Protein AF-A0A523TPQ1-F1 (afdb_monomer_lite)

Radius of gyration: 21.47 Å; chains: 1; bounding box: 48×23×60 Å

Structure (mmCIF, N/CA/C/O backbone):
data_AF-A0A523TPQ1-F1
#
_entry.id   AF-A0A523TPQ1-F1
#
loop_
_atom_site.group_PDB
_atom_site.id
_atom_site.type_symbol
_atom_site.label_atom_id
_atom_site.label_alt_id
_atom_site.label_comp_id
_atom_site.label_asym_id
_atom_site.label_entity_id
_atom_site.label_seq_id
_atom_site.pdbx_PDB_ins_code
_atom_site.Cartn_x
_atom_site.Cartn_y
_atom_site.Cartn_z
_atom_site.occupancy
_atom_site.B_iso_or_equiv
_atom_site.auth_seq_id
_atom_site.auth_comp_id
_atom_site.auth_asym_id
_atom_site.auth_atom_id
_atom_site.pdbx_PDB_model_num
ATOM 1 N N . MET A 1 1 ? -3.454 14.060 13.810 1.00 51.66 1 MET A N 1
ATOM 2 C CA . MET A 1 1 ? -3.706 12.931 12.890 1.00 51.66 1 MET A CA 1
ATOM 3 C C . MET A 1 1 ? -2.369 12.448 12.357 1.00 51.66 1 MET A C 1
ATOM 5 O O . MET A 1 1 ? -1.594 13.278 11.897 1.00 51.66 1 MET A O 1
ATOM 9 N N . GLN A 1 2 ? -2.053 11.159 12.490 1.00 65.12 2 GLN A N 1
ATOM 10 C CA . GLN A 1 2 ? -0.815 10.601 11.939 1.00 65.12 2 GLN A CA 1
ATOM 11 C C . GLN A 1 2 ? -0.948 10.559 10.411 1.00 65.12 2 GLN A C 1
ATOM 13 O O . GLN A 1 2 ? -1.754 9.803 9.882 1.00 65.12 2 GLN A O 1
ATOM 18 N N . LEU A 1 3 ? -0.194 11.412 9.716 1.00 65.38 3 LEU A N 1
ATOM 19 C CA . LEU A 1 3 ? -0.201 11.523 8.249 1.00 65.38 3 LEU A CA 1
ATOM 20 C C . LEU A 1 3 ? 0.390 10.291 7.547 1.00 65.38 3 LEU A C 1
ATOM 22 O O . LEU A 1 3 ? 0.187 10.114 6.353 1.00 65.38 3 LEU A O 1
ATOM 26 N N . ILE A 1 4 ? 1.127 9.458 8.284 1.00 74.88 4 ILE A N 1
ATOM 27 C CA . ILE A 1 4 ? 1.727 8.219 7.796 1.00 74.88 4 ILE A CA 1
ATOM 28 C C . ILE A 1 4 ? 1.296 7.105 8.744 1.00 74.88 4 ILE A C 1
ATOM 30 O O . ILE A 1 4 ? 1.621 7.132 9.931 1.00 74.88 4 ILE A O 1
ATOM 34 N N . ASN A 1 5 ? 0.552 6.140 8.212 1.00 80.38 5 ASN A N 1
ATOM 35 C CA . ASN A 1 5 ? 0.138 4.924 8.906 1.00 80.38 5 ASN A CA 1
ATOM 36 C C . ASN A 1 5 ? 0.284 3.704 7.976 1.00 80.38 5 ASN A C 1
ATOM 38 O O . ASN A 1 5 ? 0.628 3.844 6.803 1.00 80.38 5 ASN A O 1
ATOM 42 N N . GLN A 1 6 ? 0.021 2.497 8.478 1.00 74.44 6 GLN A N 1
ATOM 43 C CA . GLN A 1 6 ? 0.138 1.261 7.685 1.00 74.44 6 GLN A CA 1
ATOM 44 C C . GLN A 1 6 ? -0.789 1.247 6.455 1.00 74.44 6 GLN A C 1
ATOM 46 O O . GLN A 1 6 ? -0.419 0.714 5.411 1.00 74.44 6 GLN A O 1
ATOM 51 N N . TYR A 1 7 ? -1.935 1.931 6.525 1.00 82.31 7 TYR A N 1
ATOM 52 C CA . TYR A 1 7 ? -2.846 2.110 5.390 1.00 82.31 7 TYR A CA 1
ATOM 53 C C . TYR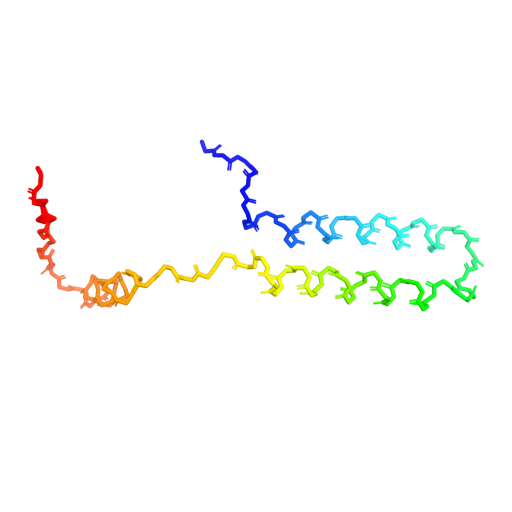 A 1 7 ? -2.296 3.048 4.304 1.00 82.31 7 TYR A C 1
ATOM 55 O O . TYR A 1 7 ? -2.828 3.086 3.200 1.00 82.31 7 TYR A O 1
ATOM 63 N N . SER A 1 8 ? -1.212 3.783 4.573 1.00 87.00 8 SER A N 1
ATOM 64 C CA . SER A 1 8 ? -0.545 4.649 3.589 1.00 87.00 8 SER A CA 1
ATOM 65 C C . SER A 1 8 ? 0.337 3.868 2.604 1.00 87.00 8 SER A C 1
ATOM 67 O O . SER A 1 8 ? 0.797 4.434 1.611 1.00 87.00 8 SER A O 1
ATOM 69 N N . PHE A 1 9 ? 0.575 2.574 2.847 1.00 89.62 9 PHE A N 1
ATOM 70 C CA . PHE A 1 9 ? 1.441 1.739 2.012 1.00 89.62 9 PHE A CA 1
ATOM 71 C C . PHE A 1 9 ? 1.040 1.711 0.523 1.00 89.62 9 PHE A C 1
ATOM 73 O O . PHE A 1 9 ? 1.912 1.977 -0.308 1.00 89.62 9 PHE A O 1
ATOM 80 N N . PRO A 1 10 ? -0.232 1.456 0.138 1.00 89.31 10 PRO A N 1
ATOM 81 C CA . PRO A 1 10 ? -0.614 1.371 -1.274 1.00 89.31 10 PRO A CA 1
ATOM 82 C C . PRO A 1 10 ? -0.385 2.690 -2.010 1.00 89.31 10 PRO A C 1
ATOM 84 O O . PRO A 1 10 ? 0.048 2.700 -3.161 1.00 89.31 10 PRO A O 1
ATOM 87 N N . PHE A 1 11 ? -0.630 3.808 -1.323 1.00 91.19 11 PHE A N 1
ATOM 88 C CA . PHE A 1 11 ? -0.390 5.138 -1.862 1.00 91.19 11 PHE A CA 1
ATOM 89 C C . PHE A 1 11 ? 1.101 5.360 -2.136 1.00 91.19 11 PHE A C 1
ATOM 91 O O . PHE A 1 11 ? 1.476 5.741 -3.244 1.00 91.19 11 PHE A O 1
ATOM 98 N N . LEU A 1 12 ? 1.963 5.061 -1.158 1.00 91.88 12 LEU A N 1
ATOM 99 C CA . LEU A 1 12 ? 3.409 5.227 -1.303 1.00 91.88 12 LEU A CA 1
ATOM 100 C C . LEU A 1 12 ? 3.980 4.320 -2.407 1.00 91.88 12 LEU A C 1
ATOM 102 O O . LEU A 1 12 ? 4.750 4.783 -3.250 1.00 91.88 12 LEU A O 1
ATOM 106 N N . ALA A 1 13 ? 3.563 3.050 -2.443 1.00 92.25 13 ALA A N 1
ATOM 107 C CA . ALA A 1 13 ? 3.950 2.101 -3.485 1.00 92.25 13 ALA A CA 1
ATOM 108 C C . ALA A 1 13 ? 3.510 2.580 -4.880 1.00 92.25 13 ALA A C 1
ATOM 110 O O . ALA A 1 13 ? 4.298 2.543 -5.827 1.00 92.25 13 ALA A O 1
ATOM 111 N N . GLY A 1 14 ? 2.285 3.105 -4.997 1.00 93.69 14 GLY A N 1
ATOM 112 C CA . GLY A 1 14 ? 1.766 3.692 -6.231 1.00 93.69 14 GLY A CA 1
ATOM 113 C C . GLY A 1 14 ? 2.593 4.885 -6.715 1.00 93.69 14 GLY A C 1
ATOM 114 O O . GLY A 1 14 ? 2.971 4.932 -7.885 1.00 93.69 14 GLY A O 1
ATOM 115 N N . VAL A 1 15 ? 2.948 5.813 -5.820 1.00 94.94 15 VAL A N 1
ATOM 116 C CA . VAL A 1 15 ? 3.807 6.964 -6.153 1.00 94.94 15 VAL A CA 1
ATOM 117 C C . VAL A 1 15 ? 5.171 6.505 -6.677 1.00 94.94 15 VAL A C 1
ATOM 119 O O . VAL A 1 15 ? 5.631 7.010 -7.701 1.00 94.94 15 VAL A O 1
ATOM 122 N N . ILE A 1 16 ? 5.799 5.515 -6.034 1.00 93.38 16 ILE A N 1
ATOM 123 C CA . ILE A 1 16 ? 7.089 4.961 -6.477 1.00 93.38 16 ILE A CA 1
ATOM 124 C C . ILE A 1 16 ? 6.974 4.360 -7.884 1.00 93.38 16 ILE A C 1
ATOM 126 O O . ILE A 1 16 ? 7.811 4.650 -8.741 1.00 93.38 16 ILE A O 1
ATOM 130 N N . ILE A 1 17 ? 5.931 3.564 -8.147 1.00 92.81 17 ILE A N 1
ATOM 131 C CA . ILE A 1 17 ? 5.695 2.965 -9.470 1.00 92.81 17 ILE A CA 1
ATOM 132 C C . ILE A 1 17 ? 5.500 4.048 -10.533 1.00 92.81 17 ILE A C 1
ATOM 134 O O . ILE A 1 17 ? 6.096 3.956 -11.604 1.00 92.81 17 ILE A O 1
ATOM 138 N N . LEU A 1 18 ? 4.703 5.082 -10.248 1.00 92.56 18 LEU A N 1
ATOM 139 C CA . LEU A 1 18 ? 4.440 6.173 -11.191 1.00 92.56 18 LEU A CA 1
ATOM 140 C C . LEU A 1 18 ? 5.708 6.960 -11.531 1.00 92.56 18 LEU A C 1
ATOM 142 O O . LEU A 1 18 ? 5.951 7.252 -12.702 1.00 92.56 18 LEU A O 1
ATOM 146 N N . ILE A 1 19 ? 6.541 7.265 -10.530 1.00 92.88 19 ILE A N 1
ATOM 147 C CA . ILE A 1 19 ? 7.836 7.925 -10.746 1.00 92.88 19 ILE A CA 1
ATOM 148 C C . ILE A 1 19 ? 8.719 7.055 -11.643 1.00 92.88 19 ILE A C 1
ATOM 150 O O . ILE A 1 19 ? 9.272 7.547 -12.629 1.00 92.88 19 ILE A O 1
ATOM 154 N N . LEU A 1 20 ? 8.824 5.758 -11.337 1.00 89.12 20 LEU A N 1
ATOM 155 C CA . LEU A 1 20 ? 9.658 4.837 -12.103 1.00 89.12 20 LEU A CA 1
ATOM 156 C C . LEU A 1 20 ? 9.159 4.698 -13.548 1.00 89.12 20 LEU A C 1
ATOM 158 O O . LEU A 1 20 ? 9.948 4.807 -14.484 1.00 89.12 20 LEU A O 1
ATOM 162 N N . ALA A 1 21 ? 7.849 4.534 -13.741 1.00 87.00 21 ALA A N 1
ATOM 163 C CA . ALA A 1 21 ? 7.224 4.481 -15.057 1.00 87.00 21 ALA A CA 1
ATOM 164 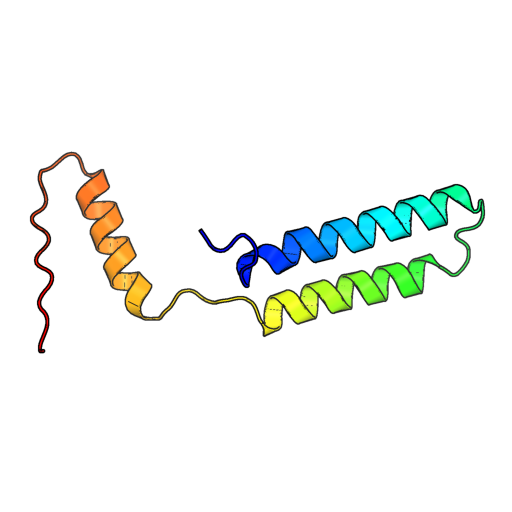C C . ALA A 1 21 ? 7.489 5.766 -15.855 1.00 87.00 21 ALA A C 1
ATOM 166 O O . ALA A 1 21 ? 7.890 5.696 -17.014 1.00 87.00 21 ALA A O 1
ATOM 167 N N . GLY A 1 22 ? 7.354 6.941 -15.231 1.00 89.19 22 GLY A N 1
ATOM 168 C CA . GLY A 1 22 ? 7.654 8.225 -15.866 1.00 89.19 22 GLY A CA 1
ATOM 169 C C . GLY A 1 22 ? 9.116 8.354 -16.311 1.00 89.19 22 GLY A C 1
ATOM 170 O O . GLY A 1 22 ? 9.387 8.854 -17.404 1.00 89.19 22 GLY A O 1
ATOM 171 N N . ILE A 1 23 ? 10.064 7.863 -15.505 1.00 87.38 23 ILE A N 1
ATOM 172 C CA . ILE A 1 23 ? 11.491 7.819 -15.865 1.00 87.38 23 ILE A CA 1
ATOM 173 C C . ILE A 1 23 ? 11.728 6.871 -17.048 1.00 87.38 23 ILE A C 1
ATOM 175 O O . ILE A 1 23 ? 12.447 7.230 -17.983 1.00 87.38 23 ILE A O 1
ATOM 179 N N . LEU A 1 24 ? 11.119 5.683 -17.027 1.00 85.50 24 LEU A N 1
ATOM 180 C CA . LEU A 1 24 ? 11.254 4.673 -18.081 1.00 85.50 24 LEU A CA 1
ATOM 181 C C . LEU A 1 24 ? 10.707 5.173 -19.422 1.00 85.50 24 LEU A C 1
ATOM 183 O O . LEU A 1 24 ? 11.393 5.079 -20.438 1.00 85.50 24 LEU A O 1
ATOM 187 N N . LEU A 1 25 ? 9.519 5.782 -19.412 1.00 84.81 25 LEU A N 1
ATOM 188 C CA . LEU A 1 25 ? 8.895 6.367 -20.601 1.00 84.81 25 LEU A CA 1
ATOM 189 C C . LEU A 1 25 ? 9.74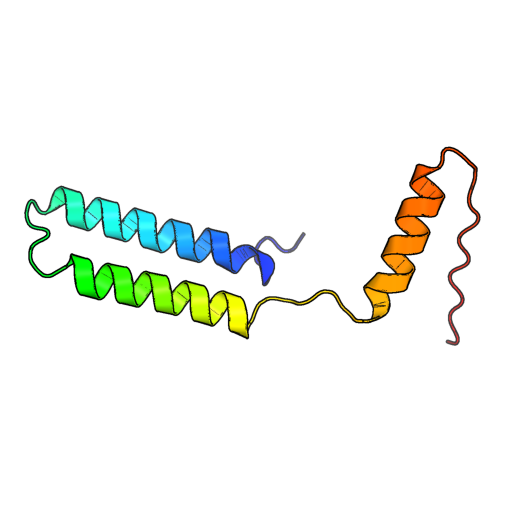1 7.501 -21.198 1.00 84.81 25 LEU A C 1
ATOM 191 O O . LEU A 1 25 ? 9.824 7.633 -22.416 1.00 84.81 25 LEU A O 1
ATOM 195 N N . ARG A 1 26 ? 10.423 8.293 -20.359 1.00 85.75 26 ARG A N 1
ATOM 196 C CA . ARG A 1 26 ? 11.326 9.365 -20.815 1.00 85.75 26 ARG A CA 1
ATOM 197 C C . ARG A 1 26 ? 12.599 8.861 -21.488 1.00 85.75 26 ARG A C 1
ATOM 199 O O . ARG A 1 26 ? 13.173 9.591 -22.290 1.00 85.75 26 ARG A O 1
ATOM 206 N N . ARG A 1 27 ? 13.073 7.660 -21.144 1.00 80.06 27 ARG A N 1
ATOM 207 C CA . ARG A 1 27 ? 14.361 7.130 -21.621 1.00 80.06 27 ARG A CA 1
ATOM 208 C C . ARG A 1 27 ? 14.302 6.491 -23.013 1.00 80.06 27 ARG A C 1
ATOM 210 O O . ARG A 1 27 ? 15.354 6.163 -23.546 1.00 80.06 27 ARG A O 1
ATOM 217 N N . GLY A 1 28 ? 13.115 6.357 -23.614 1.00 67.19 28 GLY A N 1
ATOM 218 C CA . GLY A 1 28 ? 12.958 5.939 -25.015 1.00 67.19 28 GLY A CA 1
ATOM 219 C C . GLY A 1 28 ? 13.334 4.482 -25.313 1.00 67.19 28 GLY A C 1
ATOM 220 O O . GLY A 1 28 ? 13.520 4.135 -26.473 1.00 67.19 28 GLY A O 1
ATOM 221 N N . GLY A 1 29 ? 13.443 3.632 -24.288 1.00 69.69 29 GLY A N 1
ATOM 222 C CA . GLY A 1 29 ? 13.744 2.209 -24.433 1.00 69.69 29 GLY A CA 1
ATOM 223 C C . GLY A 1 29 ? 13.241 1.431 -23.224 1.00 69.69 29 GLY A C 1
ATOM 224 O O . GLY A 1 29 ? 13.757 1.592 -22.119 1.00 69.69 29 GLY A O 1
ATOM 225 N N . THR A 1 30 ? 12.210 0.613 -23.425 1.00 71.94 30 THR A N 1
ATOM 226 C CA . THR A 1 30 ? 11.619 -0.257 -22.390 1.00 71.94 30 THR A CA 1
ATOM 227 C C . THR A 1 30 ? 12.052 -1.715 -22.523 1.00 71.94 30 THR A C 1
ATOM 229 O O . THR A 1 30 ? 11.624 -2.560 -21.733 1.00 71.94 30 THR A O 1
ATOM 232 N N . ASP A 1 31 ? 12.888 -2.020 -23.514 1.00 76.75 31 ASP A N 1
ATOM 233 C CA . ASP A 1 31 ? 13.293 -3.382 -23.836 1.00 76.75 31 ASP A CA 1
ATOM 234 C C . ASP A 1 31 ? 14.054 -3.999 -22.658 1.00 76.75 31 ASP A C 1
ATOM 236 O O . ASP A 1 31 ? 15.061 -3.476 -22.183 1.00 76.75 31 ASP A O 1
ATOM 240 N N . GLY A 1 32 ? 13.505 -5.090 -22.121 1.00 79.06 32 GLY A N 1
ATOM 241 C CA . GLY A 1 32 ? 14.029 -5.779 -20.938 1.00 79.06 32 GLY A CA 1
ATOM 242 C C . GLY A 1 32 ? 13.642 -5.170 -19.582 1.00 79.06 32 GLY A C 1
ATOM 243 O O . GLY A 1 32 ? 13.873 -5.809 -18.560 1.00 79.06 32 GLY A O 1
ATOM 244 N N . LEU A 1 33 ? 13.008 -3.992 -19.535 1.00 81.81 33 LEU A N 1
ATOM 245 C CA . LEU A 1 33 ? 12.628 -3.315 -18.278 1.00 81.81 33 LEU A CA 1
ATOM 246 C C . LEU A 1 33 ? 11.211 -3.666 -17.800 1.00 81.81 33 LEU A C 1
ATOM 248 O O . LEU A 1 33 ? 10.880 -3.467 -16.631 1.00 81.81 33 LEU A O 1
ATOM 252 N N . LEU A 1 34 ? 10.403 -4.266 -18.675 1.00 83.94 34 LEU A N 1
ATOM 253 C CA . LEU A 1 34 ? 9.063 -4.766 -18.354 1.00 83.94 34 LEU A CA 1
ATOM 254 C C . LEU A 1 34 ? 9.076 -5.887 -17.306 1.00 83.94 34 LEU A C 1
ATOM 256 O O . LEU A 1 34 ? 8.255 -5.875 -16.393 1.00 83.94 34 LEU A O 1
ATOM 260 N N . VAL A 1 35 ? 10.017 -6.832 -17.404 1.00 88.56 35 VAL A N 1
ATOM 261 C CA . VAL A 1 35 ? 10.106 -7.968 -16.470 1.00 88.56 35 VAL A CA 1
ATOM 262 C C . VAL A 1 35 ? 10.477 -7.506 -15.050 1.00 88.56 35 VAL A C 1
ATOM 264 O O . VAL A 1 35 ? 9.755 -7.861 -14.119 1.00 88.56 35 VAL A O 1
ATOM 267 N N . PRO A 1 36 ? 11.511 -6.662 -14.844 1.00 88.75 36 PRO A N 1
ATOM 268 C CA . PRO A 1 36 ? 11.785 -6.063 -13.538 1.00 88.75 36 PRO A CA 1
ATOM 269 C C . PRO A 1 36 ? 10.619 -5.240 -12.980 1.00 88.75 36 PRO A C 1
ATOM 271 O O . PRO A 1 36 ? 10.327 -5.331 -11.789 1.00 88.75 36 PRO A O 1
ATOM 274 N N . LEU A 1 37 ? 9.926 -4.462 -13.822 1.00 87.69 37 LEU A N 1
ATOM 275 C CA . LEU A 1 37 ? 8.778 -3.660 -13.392 1.00 87.69 37 LEU A CA 1
ATOM 276 C C . LEU A 1 37 ? 7.627 -4.549 -12.898 1.00 87.69 37 LEU A C 1
ATOM 278 O O . LEU A 1 37 ? 7.048 -4.283 -11.844 1.00 87.69 37 LEU A O 1
ATOM 282 N N . ALA A 1 38 ? 7.332 -5.629 -13.625 1.00 89.62 38 ALA A N 1
ATOM 283 C CA . ALA A 1 38 ? 6.336 -6.616 -13.227 1.00 89.62 38 ALA A CA 1
ATOM 284 C C . ALA A 1 38 ? 6.732 -7.340 -11.928 1.00 89.62 38 ALA A C 1
ATOM 286 O O . ALA A 1 38 ? 5.899 -7.505 -11.038 1.00 89.62 38 ALA A O 1
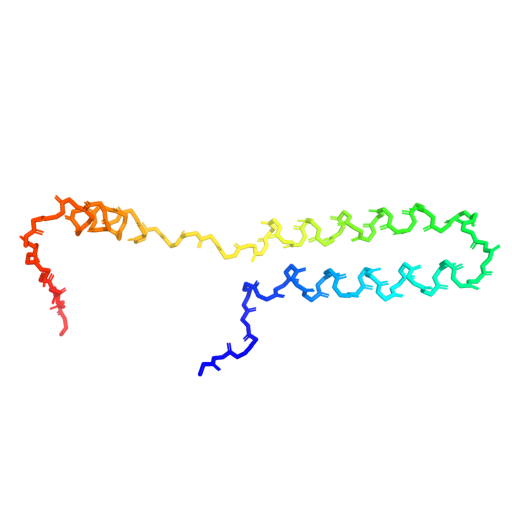ATOM 287 N N . ALA A 1 39 ? 8.006 -7.715 -11.776 1.00 92.69 39 ALA A N 1
ATOM 288 C CA . ALA A 1 39 ? 8.515 -8.321 -10.547 1.00 92.69 39 ALA A CA 1
ATOM 289 C C . ALA A 1 39 ? 8.387 -7.372 -9.342 1.00 92.69 39 ALA A C 1
ATOM 291 O O . ALA A 1 39 ? 7.986 -7.797 -8.260 1.00 92.69 39 ALA A O 1
ATOM 292 N N . MET A 1 40 ? 8.661 -6.078 -9.535 1.00 92.44 40 MET A N 1
ATOM 293 C CA . MET A 1 40 ? 8.508 -5.061 -8.493 1.00 92.44 40 MET A CA 1
ATOM 294 C C . MET A 1 40 ? 7.040 -4.873 -8.089 1.00 92.44 40 MET A C 1
ATOM 296 O O . MET A 1 40 ? 6.733 -4.843 -6.898 1.00 92.44 40 MET A O 1
ATOM 300 N N . LEU A 1 41 ? 6.128 -4.805 -9.066 1.00 94.50 41 LEU A N 1
ATOM 301 C CA . LEU A 1 41 ? 4.681 -4.775 -8.827 1.00 94.50 41 LEU A CA 1
ATOM 302 C C . LEU A 1 41 ? 4.226 -5.978 -7.993 1.00 94.50 41 LEU A C 1
ATOM 304 O O . LEU A 1 41 ? 3.545 -5.803 -6.984 1.00 94.50 41 LEU A O 1
ATOM 308 N N . MET A 1 42 ? 4.653 -7.185 -8.368 1.00 96.06 42 MET A N 1
ATOM 309 C CA . MET A 1 42 ? 4.350 -8.405 -7.616 1.00 96.06 42 MET A CA 1
ATOM 310 C C . MET A 1 42 ? 4.922 -8.370 -6.197 1.00 96.06 42 MET A C 1
ATOM 312 O O . MET A 1 42 ? 4.238 -8.772 -5.261 1.00 96.06 42 MET A O 1
ATOM 316 N N . GLY A 1 43 ? 6.137 -7.847 -6.014 1.00 95.31 43 GLY A N 1
ATOM 317 C CA . GLY A 1 43 ? 6.739 -7.664 -4.694 1.00 95.31 43 GLY A CA 1
ATOM 318 C C . GLY A 1 43 ? 5.930 -6.724 -3.799 1.00 95.31 43 GLY A C 1
ATOM 319 O O . GLY A 1 43 ? 5.700 -7.040 -2.633 1.00 95.31 43 GLY A O 1
ATOM 320 N N . PHE A 1 44 ? 5.432 -5.606 -4.337 1.00 94.50 44 PHE A N 1
ATOM 321 C CA . PHE A 1 44 ? 4.566 -4.700 -3.580 1.00 94.50 44 PHE A CA 1
ATOM 322 C C . PHE A 1 44 ? 3.207 -5.311 -3.253 1.00 94.50 44 PHE A C 1
ATOM 324 O O . PHE A 1 44 ? 2.736 -5.144 -2.131 1.00 94.50 44 PHE A O 1
ATOM 331 N N . LEU A 1 45 ? 2.596 -6.041 -4.188 1.00 93.44 45 LEU A N 1
ATOM 332 C CA . LEU A 1 45 ? 1.347 -6.759 -3.929 1.00 93.44 45 LEU A CA 1
ATOM 333 C C . LEU A 1 45 ? 1.533 -7.829 -2.851 1.00 93.44 45 LEU A C 1
ATOM 335 O O . LEU A 1 45 ? 0.719 -7.924 -1.936 1.00 93.44 45 LEU A O 1
ATOM 339 N N . PHE A 1 46 ? 2.625 -8.590 -2.918 1.00 94.81 46 PHE A N 1
ATOM 340 C CA . PHE A 1 46 ? 2.956 -9.601 -1.921 1.00 94.81 46 PHE A CA 1
ATOM 341 C C . PHE A 1 46 ? 3.205 -8.983 -0.542 1.00 94.81 46 PHE A C 1
ATOM 343 O O . PHE A 1 46 ? 2.661 -9.458 0.451 1.00 94.81 46 PHE A O 1
ATOM 350 N N . ALA A 1 47 ? 3.970 -7.890 -0.475 1.00 91.31 47 ALA A N 1
ATOM 351 C CA . ALA A 1 47 ? 4.194 -7.161 0.768 1.00 91.31 47 ALA A CA 1
ATOM 352 C C . ALA A 1 47 ? 2.884 -6.599 1.337 1.00 91.31 47 ALA A C 1
ATOM 354 O O . ALA A 1 47 ? 2.632 -6.735 2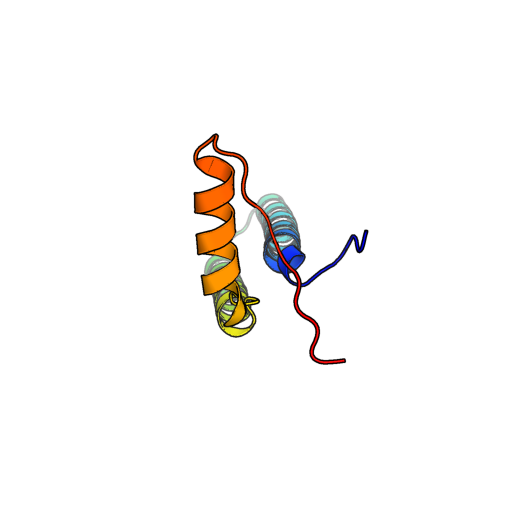.531 1.00 91.31 47 ALA A O 1
ATOM 355 N N . PHE A 1 48 ? 2.025 -6.019 0.493 1.00 89.44 48 PHE A N 1
ATOM 356 C CA . PHE A 1 48 ? 0.720 -5.533 0.931 1.00 89.44 48 PHE A CA 1
ATOM 357 C C . PHE A 1 48 ? -0.151 -6.658 1.471 1.00 89.44 48 PHE A C 1
ATOM 359 O O . PHE A 1 48 ? -0.797 -6.475 2.489 1.00 89.44 48 PHE A O 1
ATOM 366 N N . TRP A 1 49 ? -0.171 -7.812 0.808 1.00 88.69 49 TRP A N 1
ATOM 367 C CA . TRP A 1 49 ? -0.943 -8.961 1.261 1.00 88.69 49 TRP A CA 1
ATOM 368 C C . TRP A 1 49 ? -0.427 -9.505 2.599 1.00 88.69 49 TRP A C 1
ATOM 370 O O . TRP A 1 49 ? -1.219 -9.769 3.498 1.00 88.69 49 TRP A O 1
ATOM 380 N N . LEU A 1 50 ? 0.896 -9.610 2.759 1.00 89.69 50 LEU A N 1
ATOM 381 C CA . LEU A 1 50 ? 1.526 -10.158 3.961 1.00 89.69 50 LEU A CA 1
ATOM 382 C C . LEU A 1 50 ? 1.418 -9.226 5.178 1.00 89.69 50 LEU A C 1
ATOM 384 O O . LEU A 1 50 ? 1.265 -9.696 6.302 1.00 89.69 50 LEU A O 1
ATOM 388 N N . PHE A 1 51 ? 1.519 -7.915 4.956 1.00 86.12 51 PHE A N 1
ATOM 389 C CA . PHE A 1 51 ? 1.522 -6.899 6.011 1.00 86.12 51 PHE A CA 1
ATOM 390 C C . PHE A 1 51 ? 0.240 -6.068 6.050 1.00 86.12 51 PHE A C 1
ATOM 392 O O . PHE A 1 51 ? 0.208 -5.042 6.733 1.00 86.12 51 PHE A O 1
ATOM 399 N N . SER A 1 52 ? -0.801 -6.472 5.314 1.00 82.25 52 SER A N 1
ATOM 400 C CA . SER A 1 52 ? -2.071 -5.754 5.316 1.00 82.25 52 SER A CA 1
ATOM 401 C C . SER A 1 52 ? -2.595 -5.736 6.746 1.00 82.25 52 SER A C 1
ATOM 403 O O . SER A 1 52 ? -2.750 -6.813 7.330 1.00 82.25 52 SER A O 1
ATOM 405 N N . PRO A 1 53 ? -2.851 -4.557 7.337 1.00 72.69 53 PRO A N 1
ATOM 406 C CA . PRO A 1 53 ? -3.532 -4.497 8.616 1.00 72.69 53 PRO A CA 1
ATOM 407 C C . PRO A 1 53 ? -4.918 -5.122 8.422 1.00 72.69 53 PRO A C 1
ATOM 409 O O . PRO A 1 53 ? -5.798 -4.542 7.789 1.00 72.69 53 PRO A O 1
ATOM 412 N N . GLY A 1 54 ? -5.074 -6.360 8.891 1.00 71.19 54 GLY A N 1
ATOM 413 C CA . GLY A 1 54 ? -6.357 -7.045 8.899 1.00 71.19 54 GLY A CA 1
ATOM 414 C C . GLY A 1 54 ? -7.328 -6.340 9.840 1.00 71.19 54 GLY A C 1
ATOM 415 O O . GLY A 1 54 ? -6.918 -5.630 10.762 1.00 71.19 54 GLY A O 1
ATOM 416 N N . ALA A 1 55 ? -8.622 -6.556 9.620 1.00 65.25 55 ALA A N 1
ATOM 417 C CA . ALA A 1 55 ? -9.632 -6.174 10.594 1.00 65.25 55 ALA A CA 1
ATOM 418 C C . ALA A 1 55 ? -9.299 -6.860 11.932 1.00 65.25 55 ALA A C 1
ATOM 420 O O . ALA A 1 55 ? -9.028 -8.065 11.956 1.00 65.25 55 ALA A O 1
ATOM 421 N N . SER A 1 56 ? -9.250 -6.105 13.034 1.00 64.06 56 SER A N 1
ATOM 422 C CA . SER A 1 56 ? -9.050 -6.726 14.345 1.00 64.06 56 SER A CA 1
ATOM 423 C C . SER A 1 56 ? -10.197 -7.716 14.605 1.00 64.06 56 SER A C 1
ATOM 425 O O . SER A 1 56 ? -11.312 -7.474 14.143 1.00 64.06 56 SER A O 1
ATOM 427 N N . PRO A 1 57 ? -9.980 -8.819 15.339 1.00 58.38 57 PRO A N 1
ATOM 428 C CA . PRO A 1 57 ? -11.057 -9.754 15.693 1.00 58.38 57 PRO A CA 1
ATOM 429 C C . PRO A 1 57 ? -12.274 -9.063 16.343 1.00 58.38 57 PRO A C 1
ATOM 431 O O . PRO A 1 57 ? -13.408 -9.481 16.141 1.00 58.38 57 PRO A O 1
ATOM 434 N N . GLU A 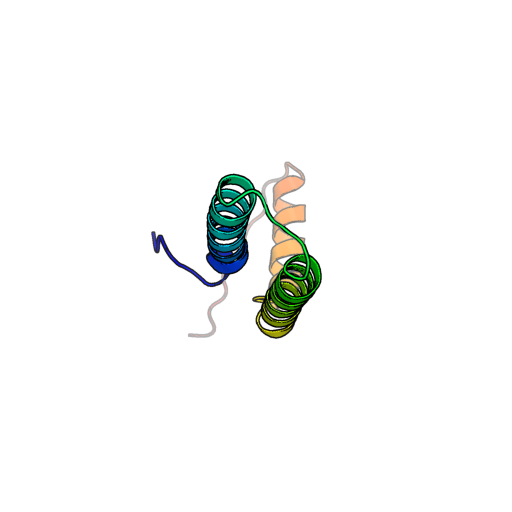1 58 ? -12.033 -7.944 17.032 1.00 60.28 58 GLU A N 1
ATOM 435 C CA . GLU A 1 58 ? -13.021 -7.055 17.665 1.00 60.28 58 GLU A CA 1
ATOM 436 C C . GLU A 1 58 ? -13.961 -6.334 16.667 1.00 60.28 58 GLU A C 1
ATOM 438 O O . GLU A 1 58 ? -14.980 -5.764 17.047 1.00 60.28 58 GLU A O 1
ATOM 443 N N . THR A 1 59 ? -13.650 -6.333 15.366 1.00 59.44 59 THR A N 1
ATOM 444 C CA . THR A 1 59 ? -14.452 -5.625 14.346 1.00 59.44 59 THR A CA 1
ATOM 445 C C . THR A 1 59 ? -15.819 -6.251 14.080 1.00 59.44 59 THR A C 1
ATOM 447 O O . THR A 1 59 ? -16.699 -5.565 13.566 1.00 59.44 59 THR A O 1
ATOM 450 N N . SER A 1 60 ? -16.038 -7.517 14.451 1.00 62.34 60 SER A N 1
ATOM 451 C CA . SER A 1 60 ? -17.353 -8.153 14.298 1.00 62.34 60 SER A CA 1
ATOM 452 C C . SER A 1 60 ? -18.426 -7.480 15.159 1.00 62.34 60 SER A C 1
ATOM 454 O O . SER A 1 60 ? -19.576 -7.393 14.733 1.00 62.34 60 SER A O 1
ATOM 456 N N . GLU A 1 61 ? -18.072 -7.012 16.358 1.00 68.44 61 GLU A N 1
ATOM 457 C CA . GLU A 1 61 ? -18.994 -6.260 17.219 1.00 68.44 61 GLU A CA 1
ATOM 458 C C . GLU A 1 61 ? -19.148 -4.816 16.740 1.00 68.44 61 GLU A C 1
ATOM 460 O O . GLU A 1 61 ? -20.238 -4.254 16.789 1.00 68.44 61 GLU A O 1
ATOM 465 N N . ALA A 1 62 ? -18.087 -4.224 16.190 1.00 71.94 62 ALA A N 1
ATOM 466 C CA . ALA A 1 62 ? -18.180 -2.901 15.581 1.00 71.94 62 ALA A CA 1
ATOM 467 C C . ALA A 1 62 ? -19.140 -2.890 14.376 1.00 71.94 62 ALA A C 1
ATOM 469 O O . ALA A 1 62 ? -19.932 -1.961 14.243 1.00 71.94 62 ALA A O 1
ATOM 470 N N . ALA A 1 63 ? -19.129 -3.939 13.545 1.00 74.12 63 ALA A N 1
ATOM 471 C CA . ALA A 1 63 ? -20.028 -4.069 12.399 1.00 74.12 63 ALA A CA 1
ATOM 472 C C . ALA A 1 63 ? -21.506 -4.186 12.816 1.00 74.12 63 ALA A C 1
ATOM 474 O O . ALA A 1 63 ? -22.373 -3.569 12.202 1.00 74.12 63 ALA A O 1
ATOM 475 N N . SER A 1 64 ? -21.805 -4.928 13.890 1.00 76.06 64 SER A N 1
ATOM 476 C CA . SER A 1 64 ? -23.180 -5.045 14.395 1.00 76.06 64 SER A CA 1
ATOM 477 C C . SER A 1 64 ? -23.683 -3.738 15.018 1.00 76.06 64 SER A C 1
ATOM 479 O O . SER A 1 64 ? -24.859 -3.396 14.879 1.00 76.06 64 SER A O 1
ATOM 481 N N . VAL A 1 65 ? -22.793 -2.972 15.653 1.00 79.69 65 VAL A N 1
ATOM 482 C CA . VAL A 1 65 ? -23.077 -1.616 16.138 1.00 79.69 65 VAL A CA 1
ATOM 483 C C . VAL A 1 65 ? -23.333 -0.652 14.978 1.00 79.69 65 VAL A C 1
ATOM 485 O O . VAL A 1 65 ? -24.278 0.134 15.039 1.00 79.69 65 VAL A O 1
ATOM 488 N N . GLU A 1 66 ? -22.533 -0.713 13.916 1.00 81.50 66 GLU A N 1
ATOM 489 C CA . GLU A 1 66 ? -22.675 0.150 12.740 1.00 81.50 66 GLU A CA 1
ATOM 490 C C . GLU A 1 66 ? -24.023 -0.079 12.031 1.00 81.50 66 GLU A C 1
ATOM 492 O O . GLU A 1 66 ? -24.751 0.882 11.766 1.00 81.50 66 GLU A O 1
ATOM 497 N N . ASP A 1 67 ? -24.426 -1.343 11.857 1.00 82.25 67 ASP A N 1
ATOM 498 C CA . ASP A 1 67 ? -25.753 -1.716 11.349 1.00 82.25 67 ASP A CA 1
ATOM 499 C C . ASP A 1 67 ? -26.890 -1.229 12.267 1.00 82.25 67 ASP A C 1
ATOM 501 O O . ASP A 1 67 ? -27.918 -0.724 11.799 1.00 82.25 67 ASP A O 1
ATOM 505 N N . ALA A 1 68 ? -26.716 -1.338 13.589 1.00 82.00 68 ALA A N 1
ATOM 506 C CA . ALA A 1 68 ? -27.714 -0.887 14.553 1.00 82.00 68 ALA A CA 1
ATOM 507 C C . ALA A 1 68 ? -27.906 0.640 14.503 1.00 82.00 68 ALA A C 1
ATOM 509 O O . ALA A 1 68 ? -29.048 1.109 14.480 1.00 82.00 68 ALA A O 1
ATOM 510 N N . ILE A 1 69 ? -26.819 1.416 14.430 1.00 83.56 69 ILE A N 1
ATOM 511 C CA . ILE A 1 69 ? -26.857 2.882 14.283 1.00 83.56 69 ILE A CA 1
ATOM 512 C C . ILE A 1 69 ? -27.497 3.273 12.941 1.00 83.56 69 ILE A C 1
ATOM 514 O O . ILE A 1 69 ? -28.324 4.186 12.888 1.00 83.56 69 ILE A O 1
ATOM 518 N N . GLY A 1 70 ? -27.163 2.561 11.859 1.00 83.12 70 GLY A N 1
ATOM 519 C CA . GLY A 1 70 ? -27.689 2.808 10.513 1.00 83.12 70 GLY A CA 1
ATOM 520 C C . GLY A 1 70 ? -29.197 2.569 10.360 1.00 83.12 70 GLY A C 1
ATOM 521 O O . GLY A 1 70 ? -29.805 3.061 9.411 1.00 83.12 70 GLY A O 1
ATOM 522 N N . SER A 1 71 ? -29.833 1.874 11.310 1.00 84.25 71 SER A N 1
ATOM 523 C CA . SER A 1 71 ? -31.261 1.520 11.270 1.00 84.25 71 SER A CA 1
ATOM 524 C C . SER A 1 71 ? -32.237 2.691 11.485 1.00 84.25 71 SER A C 1
ATOM 526 O O . SER A 1 71 ? -33.455 2.508 11.399 1.00 84.25 71 SER A O 1
ATOM 528 N N . GLY A 1 72 ? -31.731 3.892 11.791 1.00 82.19 72 GLY A N 1
ATOM 529 C CA . GLY A 1 72 ? -32.547 5.088 12.038 1.00 82.19 72 GLY A CA 1
ATOM 530 C C . GLY A 1 72 ? -33.290 5.080 13.380 1.00 82.19 72 GLY A C 1
ATOM 531 O O . GLY A 1 72 ? -34.139 5.940 13.620 1.00 82.19 72 GLY A O 1
ATOM 532 N N . LYS A 1 73 ? -32.988 4.120 14.263 1.00 83.00 73 LYS A N 1
ATOM 533 C CA . LYS A 1 73 ? -33.491 4.056 15.641 1.00 83.00 73 LYS A CA 1
ATOM 534 C C . LYS A 1 73 ? -32.412 4.521 16.612 1.00 83.00 73 LYS A C 1
ATOM 536 O O . LYS A 1 73 ? -31.229 4.314 16.375 1.00 83.00 73 LYS A O 1
ATOM 541 N N . ALA A 1 74 ? -32.821 5.135 17.720 1.00 82.50 74 ALA A N 1
ATOM 542 C CA . ALA A 1 74 ? -31.892 5.467 18.792 1.00 82.50 74 ALA A CA 1
ATOM 543 C C . ALA A 1 74 ? -31.314 4.173 19.389 1.00 82.50 74 ALA A C 1
ATOM 545 O O . ALA A 1 74 ? -32.068 3.311 19.844 1.00 82.50 74 ALA A O 1
ATOM 546 N N . VAL A 1 75 ? -29.988 4.054 19.382 1.00 82.50 75 VAL A N 1
ATOM 547 C CA . VAL A 1 75 ? -29.248 2.923 19.951 1.00 82.50 75 VAL A CA 1
ATOM 548 C C . VAL A 1 75 ? -28.458 3.426 21.153 1.00 82.50 75 VAL A C 1
ATOM 550 O O . VAL A 1 75 ? -27.741 4.420 21.050 1.00 82.50 75 VAL A O 1
ATOM 553 N N . LEU A 1 76 ? -28.605 2.754 22.297 1.00 83.31 76 LEU A N 1
ATOM 554 C CA . LEU A 1 76 ? -27.779 3.000 23.475 1.00 83.31 76 LEU A CA 1
ATOM 555 C C . LEU A 1 76 ? -26.518 2.142 23.367 1.00 83.31 76 LEU A C 1
ATOM 557 O O . LEU A 1 76 ? -26.609 0.918 23.319 1.00 83.31 76 LEU A O 1
ATOM 561 N N . LEU A 1 77 ? -25.358 2.793 23.326 1.00 82.56 77 LEU A N 1
ATOM 562 C CA . LEU A 1 77 ? -24.059 2.129 23.361 1.00 82.56 77 LEU A CA 1
ATOM 563 C C . LEU A 1 77 ? -23.481 2.244 24.762 1.00 82.56 77 LEU A C 1
ATOM 565 O O . LEU A 1 77 ? -23.155 3.340 25.219 1.00 82.56 77 LEU A O 1
ATOM 569 N N . GLU A 1 78 ? -23.351 1.106 25.432 1.00 80.44 78 GLU A N 1
ATOM 570 C CA . GLU A 1 78 ? -22.680 1.022 26.721 1.00 80.44 78 GLU A CA 1
ATOM 571 C C . GLU A 1 78 ? -21.273 0.470 26.531 1.00 80.44 78 GLU A C 1
ATOM 573 O O . GLU A 1 78 ? -21.078 -0.688 26.169 1.00 80.44 78 GLU A O 1
ATOM 578 N N . PHE A 1 79 ? -20.280 1.311 26.800 1.00 79.06 79 PHE A N 1
ATOM 579 C CA . PHE A 1 79 ? -18.884 0.898 26.822 1.00 79.06 79 PHE A CA 1
ATOM 580 C C . PHE A 1 79 ? -18.554 0.382 28.221 1.00 79.06 79 PHE A C 1
ATOM 582 O O . PHE A 1 79 ? -18.217 1.150 29.121 1.00 79.06 79 PHE A O 1
ATOM 589 N N . GLN A 1 80 ? -18.708 -0.926 28.411 1.00 75.12 80 GLN A N 1
ATOM 590 C CA . GLN A 1 80 ? -18.367 -1.598 29.661 1.00 75.12 80 GLN A CA 1
ATOM 591 C C . GLN A 1 80 ? -16.845 -1.807 29.716 1.00 75.12 80 GLN A C 1
ATOM 593 O O . GLN A 1 80 ? -16.295 -2.600 28.954 1.00 75.12 80 GLN A O 1
ATOM 598 N N . SER A 1 81 ? -16.157 -1.088 30.607 1.00 68.19 81 SER A N 1
ATOM 599 C CA . SER A 1 81 ? -14.750 -1.354 30.932 1.00 68.19 81 SER A CA 1
ATOM 600 C C . SER A 1 81 ? -14.679 -2.267 32.160 1.00 68.19 81 SER A C 1
ATOM 602 O O . SER A 1 81 ? -15.286 -1.936 33.179 1.00 68.19 81 SER A O 1
ATOM 604 N N . PRO A 1 82 ? -13.932 -3.385 32.118 1.00 62.09 82 PRO A N 1
ATOM 605 C CA . PRO A 1 82 ? -13.618 -4.165 33.315 1.00 62.09 82 PRO A CA 1
ATOM 606 C C . PRO A 1 82 ? -12.519 -3.520 34.187 1.00 62.09 82 PRO A C 1
ATOM 608 O O . PRO A 1 82 ? -12.166 -4.087 35.222 1.00 62.09 82 PRO A O 1
ATOM 611 N N . TYR A 1 83 ? -11.977 -2.368 33.770 1.00 53.62 83 TYR A N 1
ATOM 612 C CA . TYR A 1 83 ? -10.975 -1.563 34.477 1.00 53.62 83 TYR A CA 1
ATOM 613 C C . TYR A 1 83 ? -11.515 -0.183 34.842 1.00 53.62 83 TYR A C 1
ATOM 615 O O . TYR A 1 83 ? -12.143 0.443 33.953 1.00 53.62 83 TYR A O 1
#

Sequence (83 aa):
MQLINQYSFPFLAGVIILILAGILLRRGGTDGLLVPLAAMLMGFLFAFWLFSPGASPETSEAASVEDAIGSGKAVLLEFQSPY

Secondary structure (DSSP, 8-state):
--SS-GGGHHHHHHHHHHHHHHHHHHTT--TTTHHHHHHHHHHHHHHHHHH--PPPTTHHHHHHHHHHHHTTS----------

Foldseek 3Di:
DPPDDLVCLVVVLVVVLVVVVVVCVVVVDCVPVVVVSVVSVVVSVVCCVVSPPDDDPCVVVVVVVVVVVVPPDDDDDDDDDPD

pLDDT: mean 81.28, std 10.8, range [51.66, 96.06]